Protein A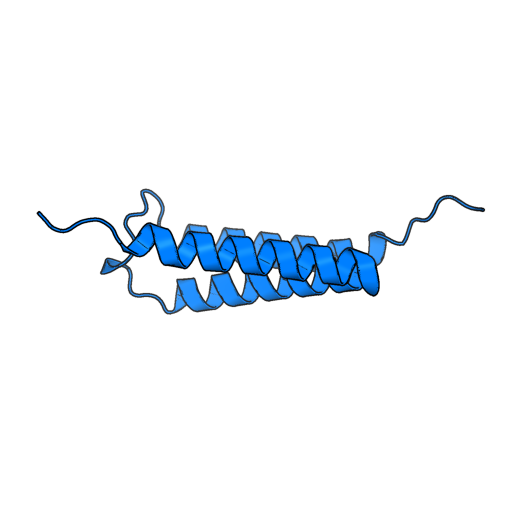F-A0A7V6SHN4-F1 (afdb_monomer_lite)

Radius of gyration: 16.08 Å; chains: 1; bounding box: 49×22×42 Å

Structure (mmCIF, N/CA/C/O backbone):
data_AF-A0A7V6SHN4-F1
#
_entry.id   AF-A0A7V6SHN4-F1
#
loop_
_atom_site.group_PDB
_atom_site.id
_atom_site.type_symbol
_atom_site.label_atom_id
_atom_site.label_alt_id
_atom_site.label_comp_id
_atom_site.label_asym_id
_atom_site.label_entity_id
_atom_site.label_seq_id
_atom_site.pdbx_PDB_ins_code
_atom_site.Cartn_x
_atom_site.Cartn_y
_atom_site.Cartn_z
_atom_site.occupancy
_atom_site.B_iso_or_equiv
_atom_site.auth_seq_id
_atom_site.auth_comp_id
_atom_site.auth_asym_id
_atom_site.auth_atom_id
_atom_site.pdbx_PDB_model_num
ATOM 1 N N . MET A 1 1 ? -32.860 9.600 7.532 1.00 41.25 1 MET A N 1
ATOM 2 C CA . MET A 1 1 ? -32.187 8.494 6.813 1.00 41.25 1 MET A CA 1
ATOM 3 C C . MET A 1 1 ? -30.916 9.052 6.191 1.00 41.25 1 MET A C 1
ATOM 5 O O . MET A 1 1 ? -31.004 9.866 5.284 1.00 41.25 1 MET A O 1
ATOM 9 N N . MET A 1 2 ? -29.754 8.739 6.763 1.00 38.75 2 MET A N 1
ATOM 10 C CA . MET A 1 2 ? -28.471 9.353 6.404 1.00 38.75 2 MET A CA 1
A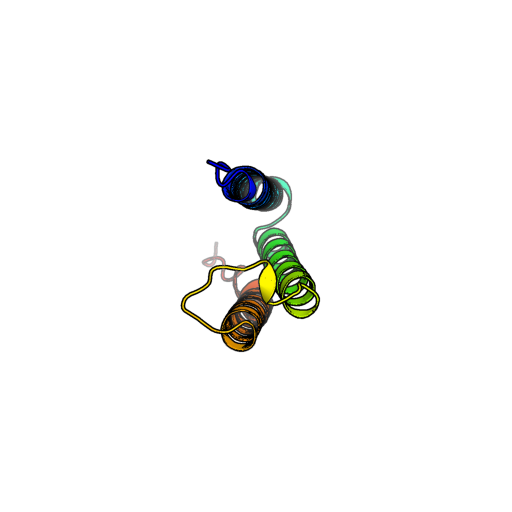TOM 11 C C . MET A 1 2 ? -27.759 8.446 5.394 1.00 38.75 2 MET A C 1
ATOM 13 O O . MET A 1 2 ? -27.407 7.315 5.717 1.00 38.75 2 MET A O 1
ATOM 17 N N . PHE A 1 3 ? -27.639 8.901 4.146 1.00 43.84 3 PHE A N 1
ATOM 18 C CA . PHE A 1 3 ? -27.033 8.125 3.063 1.00 43.84 3 PHE A CA 1
ATOM 19 C C . PHE A 1 3 ? -25.530 7.887 3.314 1.00 43.84 3 PHE A C 1
ATOM 21 O O . PHE A 1 3 ? -24.841 8.793 3.785 1.00 43.84 3 PHE A O 1
ATOM 28 N N . PRO A 1 4 ? -24.984 6.708 2.955 1.00 50.09 4 PRO A N 1
ATOM 29 C CA . PRO A 1 4 ? -23.575 6.372 3.138 1.00 50.09 4 PRO A CA 1
ATOM 30 C C . PRO A 1 4 ? -22.722 7.053 2.055 1.00 50.09 4 PRO A C 1
ATOM 32 O O . PRO A 1 4 ? -22.280 6.432 1.089 1.00 50.09 4 PRO A O 1
ATOM 35 N N . THR A 1 5 ? -22.496 8.360 2.187 1.00 54.84 5 THR A N 1
ATOM 36 C CA . THR A 1 5 ? -21.679 9.156 1.252 1.00 54.84 5 THR A CA 1
ATOM 37 C C . THR A 1 5 ? -20.194 8.791 1.288 1.00 54.84 5 THR A C 1
ATOM 39 O O . THR A 1 5 ? -19.493 9.036 0.311 1.00 54.84 5 THR A O 1
ATOM 42 N N . TRP A 1 6 ? -19.737 8.113 2.343 1.00 48.50 6 TRP A N 1
ATOM 43 C CA . TRP A 1 6 ? -18.353 7.670 2.544 1.00 48.50 6 TRP A CA 1
ATOM 44 C C . TRP A 1 6 ? -17.832 6.670 1.503 1.00 48.50 6 TRP A C 1
ATOM 46 O O . TRP A 1 6 ? -16.626 6.569 1.316 1.00 48.50 6 TRP A O 1
ATOM 56 N N . ARG A 1 7 ? -18.706 5.972 0.761 1.00 54.66 7 ARG A N 1
ATOM 57 C CA . ARG A 1 7 ? -18.267 5.049 -0.306 1.00 54.66 7 ARG A CA 1
ATOM 58 C C . ARG A 1 7 ? -17.692 5.776 -1.525 1.00 54.66 7 ARG A C 1
ATOM 60 O O . ARG A 1 7 ? -16.800 5.256 -2.184 1.00 54.66 7 ARG A O 1
ATOM 67 N N . LYS A 1 8 ? -18.189 6.978 -1.823 1.00 56.75 8 LYS A N 1
ATOM 68 C CA . LYS A 1 8 ? -17.790 7.759 -3.001 1.00 56.75 8 LYS A CA 1
ATOM 69 C C . LYS A 1 8 ? -16.336 8.254 -2.941 1.00 56.75 8 LYS A C 1
ATOM 71 O O . LYS A 1 8 ? -15.619 7.999 -3.905 1.00 56.75 8 LYS A O 1
ATOM 76 N N . PRO A 1 9 ? -15.856 8.897 -1.856 1.00 64.50 9 PRO A N 1
ATOM 77 C CA . PRO A 1 9 ? -14.479 9.383 -1.804 1.00 64.50 9 PRO A CA 1
ATOM 78 C C . PRO A 1 9 ? -13.461 8.241 -1.846 1.00 64.50 9 PRO A C 1
ATOM 80 O O . PRO A 1 9 ? -12.459 8.360 -2.539 1.00 64.50 9 PRO A O 1
ATOM 83 N N . THR A 1 10 ? -13.726 7.109 -1.185 1.00 66.94 10 THR A N 1
ATOM 84 C CA . THR A 1 10 ? -12.809 5.959 -1.209 1.00 66.94 10 THR A CA 1
ATOM 85 C C . THR A 1 10 ? -12.672 5.372 -2.609 1.00 66.94 10 THR A C 1
ATOM 87 O O . THR A 1 10 ? -11.556 5.122 -3.051 1.00 66.94 10 THR A O 1
ATOM 90 N N . VAL A 1 11 ? -13.785 5.201 -3.333 1.00 70.00 11 VAL A N 1
ATOM 91 C CA . VAL A 1 11 ? -13.755 4.729 -4.726 1.00 70.00 11 VAL A CA 1
ATOM 92 C C . VAL A 1 11 ? -12.965 5.698 -5.602 1.00 70.00 11 VAL A C 1
ATOM 94 O O . VAL A 1 11 ? -12.091 5.259 -6.336 1.00 70.00 11 VAL A O 1
ATOM 97 N N . ILE A 1 12 ? -13.196 7.008 -5.464 1.00 72.62 12 ILE A N 1
ATOM 98 C CA . ILE A 1 12 ? -12.467 8.036 -6.222 1.00 72.62 12 ILE A CA 1
ATOM 99 C C . ILE A 1 12 ? -10.958 7.960 -5.949 1.00 72.62 12 ILE A C 1
ATOM 101 O O . ILE A 1 12 ? -10.171 7.959 -6.891 1.00 72.62 12 ILE A O 1
ATOM 105 N N . VAL A 1 13 ? -10.547 7.850 -4.683 1.00 73.88 13 VAL A N 1
ATOM 106 C CA . VAL A 1 13 ? -9.127 7.763 -4.301 1.00 73.88 13 VAL A CA 1
ATOM 107 C C . VAL A 1 13 ? -8.477 6.490 -4.847 1.00 73.88 13 VAL A C 1
ATOM 109 O O . VAL A 1 13 ? -7.380 6.559 -5.396 1.00 73.88 13 VAL A O 1
ATOM 112 N N . VAL A 1 14 ? -9.152 5.339 -4.755 1.00 75.94 14 VAL A N 1
ATOM 113 C CA . VAL A 1 14 ? -8.638 4.067 -5.293 1.00 75.94 14 VAL A CA 1
ATOM 114 C C . VAL A 1 14 ? -8.523 4.121 -6.818 1.00 75.94 14 VAL A C 1
ATOM 116 O O . VAL A 1 14 ? -7.507 3.700 -7.368 1.00 75.94 14 VAL A O 1
ATOM 119 N N . SER A 1 15 ? -9.523 4.677 -7.507 1.00 71.38 15 SER A N 1
ATOM 120 C CA . SER A 1 15 ? -9.493 4.851 -8.962 1.00 71.38 15 SER A CA 1
ATOM 121 C C . SER A 1 15 ? -8.368 5.788 -9.404 1.00 71.38 15 SER A C 1
ATOM 123 O O . SER A 1 15 ? -7.648 5.464 -10.343 1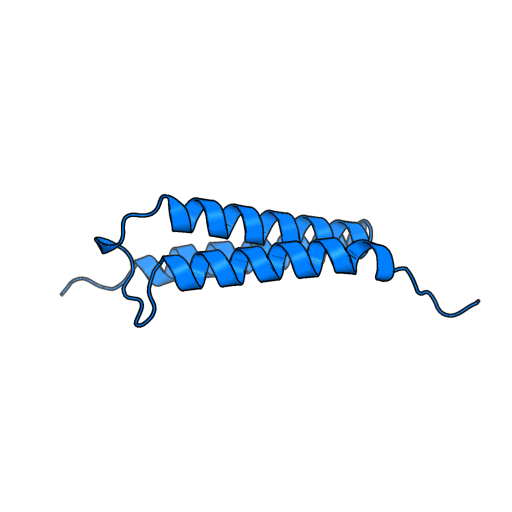.00 71.38 15 SER A O 1
ATOM 125 N N . LEU A 1 16 ? -8.170 6.913 -8.712 1.00 75.06 16 LEU A N 1
ATOM 126 C CA . LEU A 1 16 ? -7.074 7.843 -9.000 1.00 75.06 16 LEU A CA 1
ATOM 127 C C . LEU A 1 16 ? -5.704 7.197 -8.778 1.00 75.06 16 LEU A C 1
ATOM 129 O O . LEU A 1 16 ? -4.821 7.360 -9.616 1.00 75.06 16 LEU A O 1
ATOM 133 N N . LEU A 1 17 ? -5.538 6.430 -7.696 1.00 76.12 17 LEU A N 1
ATOM 134 C CA . LEU A 1 17 ? -4.306 5.689 -7.430 1.00 76.12 17 LEU A CA 1
ATOM 135 C C . LEU A 1 17 ? -4.020 4.674 -8.548 1.00 76.12 17 LEU A C 1
ATOM 137 O O . LEU A 1 17 ? -2.900 4.614 -9.046 1.00 76.12 17 LEU A O 1
ATOM 141 N N . ALA A 1 18 ? -5.032 3.915 -8.977 1.00 75.38 18 ALA A N 1
ATOM 142 C CA . ALA A 1 18 ? -4.894 2.942 -10.059 1.00 75.38 18 ALA A CA 1
ATOM 143 C C . ALA A 1 18 ? -4.497 3.606 -11.388 1.00 75.38 18 ALA A C 1
ATOM 145 O O . ALA A 1 18 ? -3.600 3.116 -12.073 1.00 75.38 18 ALA A O 1
ATOM 146 N N . ILE A 1 19 ? -5.113 4.744 -11.728 1.00 74.50 19 ILE A N 1
ATOM 147 C CA . ILE A 1 19 ? -4.773 5.517 -12.930 1.00 74.50 19 ILE A CA 1
ATOM 148 C C . ILE A 1 19 ? -3.343 6.058 -12.833 1.00 74.50 19 ILE A C 1
ATOM 150 O O . ILE A 1 19 ? -2.579 5.914 -13.781 1.00 74.50 19 ILE A O 1
ATOM 154 N N . ALA A 1 20 ? -2.950 6.629 -11.691 1.00 72.69 20 ALA A N 1
ATOM 155 C CA . ALA A 1 20 ? -1.596 7.142 -11.488 1.00 72.69 20 ALA A CA 1
ATOM 156 C C . ALA A 1 20 ? -0.540 6.038 -11.653 1.00 72.69 20 ALA A C 1
ATOM 158 O O . ALA A 1 20 ? 0.460 6.238 -12.338 1.00 72.69 20 ALA A O 1
ATOM 159 N N . VAL A 1 21 ? -0.785 4.850 -11.092 1.00 72.56 21 VAL A N 1
ATOM 160 C CA . VAL A 1 21 ? 0.111 3.693 -11.244 1.00 72.56 21 VAL A CA 1
ATOM 161 C C . VAL A 1 21 ? 0.173 3.224 -12.698 1.00 72.56 21 VAL A C 1
ATOM 163 O O . VAL A 1 21 ? 1.265 2.960 -13.193 1.00 72.56 21 VAL A O 1
ATOM 166 N N . ALA A 1 22 ? -0.961 3.169 -13.404 1.00 71.62 22 ALA A N 1
ATOM 167 C CA . ALA A 1 22 ? -0.998 2.793 -14.818 1.00 71.62 22 ALA A CA 1
ATOM 168 C C . ALA A 1 22 ? -0.215 3.779 -15.703 1.00 71.62 22 ALA A C 1
ATOM 170 O O . ALA A 1 22 ? 0.539 3.362 -16.579 1.00 71.62 22 ALA A O 1
ATOM 171 N N . VAL A 1 23 ? -0.339 5.082 -15.437 1.00 68.88 23 VAL A N 1
ATOM 172 C CA . VAL A 1 23 ? 0.407 6.135 -16.142 1.00 68.88 23 VAL A CA 1
ATOM 173 C C . VAL A 1 23 ? 1.910 6.003 -15.868 1.00 68.88 23 VAL A C 1
ATOM 175 O O . VAL A 1 23 ? 2.704 6.029 -16.803 1.00 68.88 23 VAL A O 1
ATOM 178 N N . VAL A 1 24 ? 2.322 5.797 -14.613 1.00 65.94 24 VAL A N 1
ATOM 179 C CA . VAL A 1 24 ? 3.743 5.609 -14.263 1.00 65.94 24 VAL A CA 1
ATOM 180 C C . VAL A 1 24 ? 4.316 4.333 -14.895 1.00 65.94 24 VAL A C 1
ATOM 182 O O . VAL A 1 24 ? 5.450 4.356 -15.373 1.00 65.94 24 VAL A O 1
ATOM 185 N N . ALA A 1 25 ? 3.536 3.248 -14.951 1.00 64.88 25 ALA A N 1
ATOM 186 C CA . ALA A 1 25 ? 3.940 1.999 -15.601 1.00 64.88 25 ALA A CA 1
ATOM 187 C C . ALA A 1 25 ? 4.145 2.174 -17.108 1.00 64.88 25 ALA A C 1
ATOM 189 O O . ALA A 1 25 ? 5.047 1.568 -17.675 1.00 64.88 25 ALA A O 1
ATOM 190 N N . TRP A 1 26 ? 3.316 3.006 -17.743 1.00 66.94 26 TRP A N 1
ATOM 191 C CA . TRP A 1 26 ? 3.379 3.259 -19.178 1.00 66.94 26 TRP A CA 1
ATOM 192 C C . TRP A 1 26 ? 4.530 4.191 -19.576 1.00 66.94 26 TRP A C 1
ATOM 194 O O . TRP A 1 26 ? 5.150 3.986 -20.615 1.00 66.94 26 TRP A O 1
ATOM 204 N N . TYR A 1 27 ? 4.809 5.222 -18.772 1.00 65.12 27 TYR A N 1
ATOM 205 C CA . TYR A 1 27 ? 5.731 6.297 -19.156 1.00 65.12 27 TYR A CA 1
ATOM 206 C C . TYR A 1 27 ? 7.146 6.187 -18.584 1.00 65.12 27 TYR A C 1
ATOM 208 O O . TYR A 1 27 ? 8.050 6.805 -19.142 1.00 65.12 27 TYR A O 1
ATOM 216 N N . VAL A 1 28 ? 7.351 5.477 -17.470 1.00 65.06 28 VAL A N 1
ATOM 217 C CA . VAL A 1 28 ? 8.644 5.479 -16.764 1.00 65.06 28 VAL A CA 1
ATOM 218 C C . VAL A 1 28 ? 9.292 4.107 -16.815 1.00 65.06 28 VAL A C 1
ATOM 220 O O . VAL A 1 28 ? 10.280 3.913 -17.510 1.00 65.06 28 VAL A O 1
ATOM 223 N N . ASP A 1 29 ? 8.753 3.176 -16.036 1.00 70.12 29 ASP A N 1
ATOM 224 C CA . ASP A 1 29 ? 9.247 1.812 -15.890 1.00 70.12 29 ASP A CA 1
ATOM 225 C C . ASP A 1 29 ? 8.238 1.059 -15.011 1.00 70.12 29 ASP A C 1
ATOM 227 O O . ASP A 1 29 ? 7.730 1.603 -14.018 1.00 70.12 29 ASP A O 1
ATOM 231 N N . VAL A 1 30 ? 7.977 -0.208 -15.333 1.00 69.94 30 VAL A N 1
ATOM 232 C CA . VAL A 1 30 ? 7.139 -1.108 -14.529 1.00 69.94 30 VAL A CA 1
ATOM 233 C C . VAL A 1 30 ? 7.670 -1.180 -13.098 1.00 69.94 30 VAL A C 1
ATOM 235 O O . VAL A 1 30 ? 6.892 -1.166 -12.145 1.00 69.94 30 VAL A O 1
ATOM 238 N N . ARG A 1 31 ? 8.996 -1.162 -12.919 1.00 73.12 31 ARG A N 1
ATOM 239 C CA . ARG A 1 31 ? 9.625 -1.156 -11.593 1.00 73.12 31 ARG A CA 1
ATOM 240 C C . ARG A 1 31 ? 9.205 0.057 -10.759 1.00 73.12 31 ARG A C 1
ATOM 242 O O . ARG A 1 31 ? 8.819 -0.091 -9.599 1.00 73.12 31 ARG A O 1
ATOM 249 N N . THR A 1 32 ? 9.248 1.251 -11.343 1.00 75.62 32 THR A N 1
ATOM 250 C CA . THR A 1 32 ? 8.857 2.492 -10.659 1.00 75.62 32 THR A CA 1
ATOM 251 C C . THR A 1 32 ? 7.374 2.471 -10.299 1.00 75.62 32 THR A C 1
ATOM 253 O O . THR A 1 32 ? 7.004 2.858 -9.192 1.00 75.62 32 THR A O 1
ATOM 256 N N . ALA A 1 33 ? 6.524 1.937 -11.178 1.00 74.44 33 ALA A N 1
ATOM 257 C CA . ALA A 1 33 ? 5.097 1.792 -10.904 1.00 74.44 33 ALA A CA 1
ATOM 258 C C . ALA A 1 33 ? 4.808 0.850 -9.726 1.00 74.44 33 ALA A C 1
ATOM 260 O O . ALA A 1 33 ? 3.963 1.161 -8.884 1.00 74.44 33 ALA A O 1
ATOM 261 N N . VAL A 1 34 ? 5.543 -0.262 -9.615 1.00 77.25 34 VAL A N 1
ATOM 262 C CA . VAL A 1 34 ? 5.419 -1.195 -8.483 1.00 77.25 34 VAL A CA 1
ATOM 263 C C . VAL A 1 34 ? 5.855 -0.531 -7.172 1.00 77.25 34 VAL A C 1
ATOM 265 O O . VAL A 1 34 ? 5.176 -0.699 -6.159 1.00 77.25 34 VAL A O 1
ATOM 268 N N . TYR A 1 35 ? 6.917 0.285 -7.176 1.00 78.00 35 TYR A N 1
ATOM 269 C CA . TYR A 1 35 ? 7.308 1.057 -5.989 1.00 78.00 3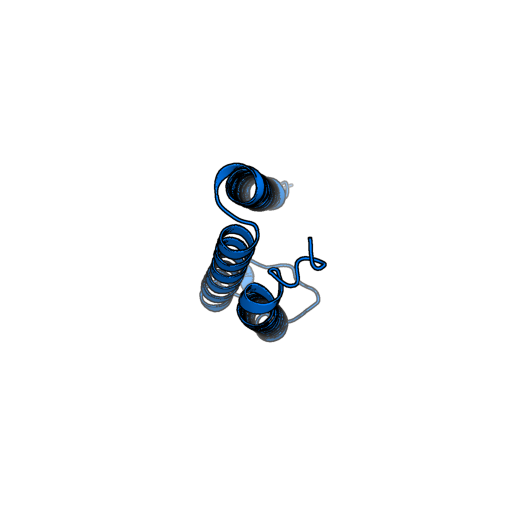5 TYR A CA 1
ATOM 270 C C . TYR A 1 35 ? 6.261 2.100 -5.586 1.00 78.00 35 TYR A C 1
ATOM 272 O O . TYR A 1 35 ? 5.971 2.243 -4.398 1.00 78.00 35 TYR A O 1
ATOM 280 N N . VAL A 1 36 ? 5.649 2.795 -6.550 1.00 80.38 36 VAL A N 1
ATOM 281 C CA . VAL A 1 36 ? 4.561 3.751 -6.281 1.00 80.38 36 VAL A CA 1
ATOM 282 C C . VAL A 1 36 ? 3.344 3.038 -5.686 1.00 80.38 36 VAL A C 1
ATO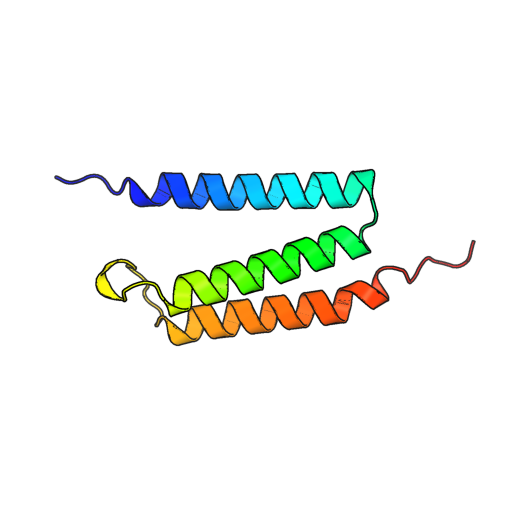M 284 O O . VAL A 1 36 ? 2.763 3.523 -4.715 1.00 80.38 36 VAL A O 1
ATOM 287 N N . LEU A 1 37 ? 2.989 1.860 -6.206 1.00 79.44 37 LEU A N 1
ATOM 288 C CA . LEU A 1 37 ? 1.905 1.042 -5.660 1.00 79.44 37 LEU A CA 1
ATOM 289 C C . LEU A 1 37 ? 2.222 0.575 -4.227 1.00 79.44 37 LEU A C 1
ATOM 291 O O . LEU A 1 37 ? 1.378 0.702 -3.341 1.00 79.44 37 LEU A O 1
ATOM 295 N N . ALA A 1 38 ? 3.450 0.106 -3.976 1.00 81.06 38 ALA A N 1
ATOM 296 C CA . ALA A 1 38 ? 3.909 -0.288 -2.643 1.00 81.06 38 ALA A CA 1
ATOM 297 C C . ALA A 1 38 ? 3.845 0.881 -1.643 1.00 81.06 38 ALA A C 1
ATOM 299 O O . ALA A 1 38 ? 3.336 0.719 -0.531 1.00 81.06 38 ALA A O 1
ATOM 300 N N . ALA A 1 39 ? 4.289 2.074 -2.049 1.00 81.19 39 ALA A N 1
ATOM 301 C CA . ALA A 1 39 ? 4.192 3.287 -1.242 1.00 81.19 39 ALA A CA 1
ATOM 302 C C . ALA A 1 39 ? 2.730 3.685 -0.973 1.00 81.19 39 ALA A C 1
ATOM 304 O O . ALA A 1 39 ? 2.390 4.073 0.146 1.00 81.19 39 ALA A O 1
ATOM 305 N N . GLY A 1 40 ? 1.844 3.522 -1.960 1.00 81.00 40 GLY A N 1
ATOM 306 C CA . GLY A 1 40 ? 0.403 3.721 -1.800 1.00 81.00 40 GLY A CA 1
ATOM 307 C C . GLY A 1 40 ? -0.216 2.775 -0.764 1.00 81.00 40 GLY A C 1
ATOM 308 O O . GLY A 1 40 ? -0.956 3.223 0.113 1.00 81.00 40 GLY A O 1
ATOM 309 N N . CYS A 1 41 ? 0.134 1.484 -0.804 1.00 83.06 41 CYS A N 1
ATOM 310 C CA . CYS A 1 41 ? -0.293 0.501 0.198 1.00 83.06 41 CYS A CA 1
ATOM 311 C C . CYS A 1 41 ? 0.212 0.854 1.604 1.00 83.06 41 CYS A C 1
ATOM 313 O O . CYS A 1 41 ? -0.555 0.780 2.566 1.00 83.06 41 CYS A O 1
ATOM 315 N N . LEU A 1 42 ? 1.469 1.295 1.724 1.00 83.06 42 LEU A N 1
ATOM 316 C CA . LEU A 1 42 ? 2.041 1.757 2.989 1.00 83.06 42 LEU A CA 1
ATOM 317 C C . LEU A 1 42 ? 1.281 2.978 3.535 1.00 83.06 42 LEU A C 1
ATOM 319 O O . LEU A 1 42 ? 0.893 3.001 4.703 1.00 83.06 42 LEU A O 1
ATOM 323 N N . GLY A 1 43 ? 1.010 3.972 2.685 1.00 83.69 43 GLY A N 1
ATOM 324 C CA . GLY A 1 43 ? 0.238 5.159 3.054 1.00 83.69 43 GLY A CA 1
ATOM 325 C C . GLY A 1 43 ? -1.180 4.812 3.512 1.00 83.69 43 GLY A C 1
ATOM 326 O O . GLY A 1 43 ? -1.641 5.312 4.538 1.00 83.69 43 GLY A O 1
ATOM 327 N N . ALA A 1 44 ? -1.850 3.893 2.814 1.00 80.06 44 ALA A N 1
ATOM 328 C CA . ALA A 1 44 ? -3.164 3.395 3.209 1.00 80.06 44 ALA A CA 1
ATOM 329 C C . ALA A 1 44 ? -3.128 2.669 4.565 1.00 80.06 44 ALA A C 1
ATOM 331 O O . ALA A 1 44 ? -4.026 2.865 5.386 1.00 80.06 44 ALA A O 1
ATOM 332 N N . ALA A 1 45 ? -2.081 1.880 4.833 1.00 80.25 45 ALA A N 1
ATOM 333 C CA . ALA A 1 45 ? -1.891 1.210 6.118 1.00 80.25 45 ALA A CA 1
ATOM 334 C C . ALA A 1 45 ? -1.736 2.223 7.262 1.00 80.25 45 ALA A C 1
ATOM 336 O O . ALA A 1 45 ? -2.374 2.074 8.303 1.00 80.25 45 ALA A O 1
ATOM 337 N N . LEU A 1 46 ? -0.949 3.283 7.051 1.00 82.50 46 LEU A N 1
ATOM 338 C CA . LEU A 1 46 ? -0.767 4.358 8.030 1.00 82.50 46 LEU A CA 1
ATOM 339 C C . LEU A 1 46 ? -2.076 5.108 8.285 1.00 82.50 46 LEU A C 1
ATOM 341 O O . LEU A 1 46 ? -2.495 5.239 9.434 1.00 82.50 46 LEU A O 1
ATOM 345 N N . LEU A 1 47 ? -2.774 5.534 7.229 1.00 82.12 47 LEU A N 1
ATOM 346 C CA . LEU A 1 47 ? -4.075 6.196 7.358 1.00 82.12 47 LEU A CA 1
ATOM 347 C C . LEU A 1 47 ? -5.074 5.320 8.125 1.00 82.12 47 LEU A C 1
ATOM 349 O O . LEU A 1 47 ? -5.788 5.812 8.998 1.00 82.12 47 LEU A O 1
ATOM 353 N N . ARG A 1 48 ? -5.090 4.009 7.857 1.00 79.12 48 ARG A N 1
ATOM 354 C CA . ARG A 1 48 ? -5.947 3.050 8.562 1.00 79.12 48 ARG A CA 1
ATOM 355 C C . ARG A 1 48 ? -5.536 2.844 10.022 1.00 79.12 48 ARG A C 1
ATOM 357 O O . ARG A 1 48 ? -6.418 2.664 10.861 1.00 79.12 48 ARG A O 1
ATOM 364 N N . ALA A 1 49 ? -4.242 2.888 10.334 1.00 80.12 49 ALA A N 1
ATOM 365 C CA . ALA A 1 49 ? -3.736 2.775 11.699 1.00 80.12 49 ALA A CA 1
ATOM 366 C C . ALA A 1 49 ? -4.176 3.964 12.573 1.00 80.12 49 ALA A C 1
ATOM 368 O O . ALA A 1 49 ? -4.584 3.761 13.721 1.00 80.12 49 ALA A O 1
ATOM 369 N N . PHE A 1 50 ? -4.167 5.178 12.009 1.00 79.25 50 PHE A N 1
ATOM 370 C CA . PHE A 1 50 ? -4.569 6.410 12.700 1.00 79.25 50 PHE A CA 1
ATOM 371 C C . PHE A 1 50 ? -6.077 6.710 12.642 1.00 79.25 50 PHE A C 1
ATOM 373 O O . PHE A 1 50 ? -6.565 7.535 13.416 1.00 79.25 50 PHE A O 1
ATOM 380 N N . ALA A 1 51 ? -6.837 6.043 11.768 1.00 72.69 51 ALA A N 1
ATOM 381 C CA . ALA A 1 51 ? -8.287 6.195 11.698 1.00 72.69 51 ALA A CA 1
ATOM 382 C C . ALA A 1 51 ? -8.984 5.650 12.959 1.00 72.69 51 ALA A C 1
ATOM 384 O O . ALA A 1 51 ? -8.649 4.577 13.471 1.00 72.69 51 ALA A O 1
ATOM 385 N N . ARG A 1 52 ? -10.002 6.373 13.445 1.00 65.88 52 ARG A N 1
ATOM 386 C CA . ARG A 1 52 ? -10.818 5.937 14.585 1.00 65.88 52 ARG A CA 1
ATOM 387 C C . ARG A 1 52 ? -11.675 4.735 14.185 1.00 65.88 52 ARG A C 1
ATOM 389 O O . ARG A 1 52 ? -12.334 4.736 13.152 1.00 65.88 52 ARG A O 1
ATOM 396 N N . GLU A 1 53 ? -11.715 3.716 15.042 1.00 63.84 53 GLU A N 1
ATOM 397 C CA . GLU A 1 53 ? -12.466 2.471 14.789 1.00 63.84 53 GLU A CA 1
ATOM 398 C C . GLU A 1 53 ? -13.976 2.689 14.622 1.00 63.84 53 GLU A C 1
ATOM 400 O O . GLU A 1 53 ? -14.633 1.903 13.948 1.00 63.84 53 GLU A O 1
ATOM 405 N N . ARG A 1 54 ? -14.516 3.788 15.166 1.00 60.41 54 ARG A N 1
ATOM 406 C CA . ARG A 1 54 ? -15.935 4.159 15.040 1.00 60.41 54 ARG A CA 1
ATOM 407 C C . ARG A 1 54 ? -16.359 4.518 13.612 1.00 60.41 54 ARG A C 1
ATOM 409 O O . ARG A 1 54 ? -17.546 4.445 13.317 1.00 60.41 54 ARG A O 1
ATOM 416 N N . ASP A 1 55 ? -15.412 4.868 12.742 1.00 56.09 55 ASP A N 1
ATOM 417 C CA . ASP A 1 55 ? -15.697 5.349 11.384 1.00 56.09 55 ASP A CA 1
ATOM 418 C C . ASP A 1 55 ? -15.674 4.229 10.334 1.00 56.09 55 ASP A C 1
ATOM 420 O O . ASP A 1 55 ? -15.948 4.468 9.156 1.00 56.09 55 ASP A O 1
ATOM 424 N N . VAL A 1 56 ? -15.353 2.992 10.734 1.00 55.66 56 VAL A N 1
ATOM 425 C CA . VAL A 1 56 ? -15.153 1.890 9.792 1.00 55.66 56 VAL A CA 1
ATOM 426 C C . VAL A 1 56 ? -16.067 0.717 10.124 1.00 55.66 56 VAL A C 1
ATOM 428 O O . VAL A 1 56 ? -15.813 -0.074 11.026 1.00 55.66 56 VAL A O 1
ATOM 431 N N . LEU A 1 57 ? -17.140 0.595 9.341 1.00 55.59 57 LEU A N 1
ATOM 432 C CA . LEU A 1 57 ? -18.034 -0.562 9.317 1.00 55.59 57 LEU A CA 1
ATOM 433 C C . LEU A 1 57 ? -17.326 -1.747 8.640 1.00 55.59 57 LEU A C 1
ATOM 435 O O . LEU A 1 57 ? -17.616 -2.081 7.491 1.00 55.59 57 LEU A O 1
ATOM 439 N N . THR A 1 58 ? -16.365 -2.364 9.323 1.00 58.69 58 THR A N 1
ATOM 440 C CA . THR A 1 58 ? -15.702 -3.585 8.853 1.00 58.69 58 THR A CA 1
ATOM 441 C C . THR A 1 58 ? -16.075 -4.773 9.730 1.00 58.69 58 THR A C 1
ATOM 443 O O . THR A 1 58 ? -15.976 -4.718 10.950 1.00 58.69 58 THR A O 1
ATOM 446 N N . ALA A 1 59 ? -16.443 -5.893 9.098 1.00 57.59 59 ALA A N 1
ATOM 447 C CA . ALA A 1 59 ? -16.594 -7.188 9.773 1.00 57.59 59 ALA A CA 1
ATOM 448 C C . ALA A 1 59 ? -15.252 -7.743 10.303 1.00 57.59 59 ALA A C 1
ATOM 450 O O . ALA A 1 59 ? -15.228 -8.714 11.052 1.00 57.59 59 ALA A O 1
ATOM 451 N N . ARG A 1 60 ? -14.128 -7.138 9.890 1.00 65.31 60 ARG A N 1
ATOM 452 C CA . ARG A 1 60 ? -12.755 -7.470 10.290 1.00 65.31 60 ARG A CA 1
ATOM 453 C C . ARG A 1 60 ? -12.141 -6.303 11.073 1.00 65.31 60 ARG A C 1
ATOM 455 O O . ARG A 1 60 ? -12.475 -5.142 10.834 1.00 65.31 60 ARG A O 1
ATOM 462 N N . GLY A 1 61 ? -11.269 -6.618 12.030 1.00 73.12 61 GLY A N 1
ATOM 463 C CA . GLY A 1 61 ? -10.633 -5.625 12.899 1.00 73.12 61 GLY A CA 1
ATOM 464 C C . GLY A 1 61 ? -9.582 -4.774 12.177 1.00 73.12 61 GLY A C 1
ATOM 465 O O . GLY A 1 61 ? -8.929 -5.239 11.247 1.00 73.12 61 GLY A O 1
ATOM 466 N N . ARG A 1 62 ? -9.366 -3.541 12.659 1.00 76.69 62 ARG A N 1
ATOM 467 C CA . ARG A 1 62 ? -8.375 -2.579 12.130 1.00 76.69 62 ARG A CA 1
ATOM 468 C C . ARG A 1 62 ? -6.975 -3.177 11.971 1.00 76.69 62 ARG A C 1
ATOM 470 O O . ARG A 1 62 ? -6.316 -2.919 10.969 1.00 76.69 62 ARG A O 1
ATOM 477 N N . ALA A 1 63 ? -6.540 -3.983 12.940 1.00 77.19 63 ALA A N 1
ATOM 478 C CA . ALA A 1 63 ? -5.231 -4.628 12.911 1.00 77.19 63 ALA A CA 1
ATOM 479 C C . ALA A 1 63 ? -5.061 -5.539 11.685 1.00 77.19 63 ALA A C 1
ATOM 481 O O . ALA A 1 63 ? -4.023 -5.495 11.038 1.00 77.19 63 ALA A O 1
ATOM 482 N N . PHE A 1 64 ? -6.101 -6.293 11.314 1.00 80.56 64 PHE A N 1
ATOM 483 C CA . PHE A 1 64 ? -6.057 -7.189 10.160 1.00 80.56 64 PHE A CA 1
ATOM 484 C C . PHE A 1 64 ? -5.858 -6.415 8.850 1.00 80.56 64 PHE A C 1
ATOM 486 O O . PHE A 1 64 ? -4.993 -6.774 8.054 1.00 80.56 64 PHE A O 1
ATOM 493 N N . ASP A 1 65 ? -6.606 -5.324 8.652 1.00 80.38 65 ASP A N 1
ATOM 494 C CA . ASP A 1 65 ? -6.491 -4.484 7.452 1.00 80.38 65 ASP A CA 1
ATOM 495 C C . ASP A 1 65 ? -5.078 -3.897 7.312 1.00 80.38 65 ASP A C 1
ATOM 497 O O . ASP A 1 65 ? -4.477 -3.956 6.240 1.00 80.38 65 ASP A O 1
ATOM 501 N N . VAL A 1 66 ? -4.527 -3.359 8.408 1.00 82.25 66 VAL A N 1
ATOM 502 C CA . VAL A 1 66 ? -3.175 -2.779 8.433 1.00 82.25 66 VAL A CA 1
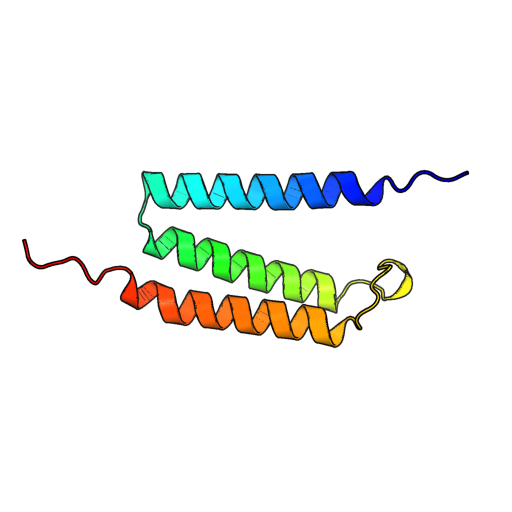ATOM 503 C C . VAL A 1 66 ? -2.124 -3.844 8.121 1.00 82.25 66 VAL A C 1
ATOM 505 O O . VAL A 1 66 ? -1.249 -3.606 7.291 1.00 82.25 66 VAL A O 1
ATOM 508 N N . THR A 1 67 ? -2.220 -5.030 8.730 1.00 84.25 67 THR A N 1
ATOM 509 C CA . THR A 1 67 ? -1.278 -6.127 8.475 1.00 84.25 67 THR A CA 1
ATOM 510 C C . THR A 1 67 ? -1.325 -6.583 7.020 1.00 84.25 67 THR A C 1
ATOM 512 O O . THR A 1 67 ? -0.271 -6.743 6.411 1.00 84.25 67 THR A O 1
ATOM 515 N N . VAL A 1 68 ? -2.515 -6.742 6.432 1.00 83.06 68 VAL A N 1
ATOM 516 C CA . VAL A 1 68 ? -2.645 -7.122 5.017 1.00 83.06 68 VAL A CA 1
ATOM 517 C C . VAL A 1 68 ? -2.028 -6.062 4.107 1.00 83.06 68 VAL A C 1
ATOM 519 O O . VAL A 1 68 ? -1.274 -6.415 3.205 1.00 83.06 68 VAL A O 1
ATOM 522 N N . LEU A 1 69 ? -2.288 -4.774 4.356 1.00 83.88 69 LEU A N 1
ATOM 523 C CA . LEU A 1 69 ? -1.722 -3.683 3.555 1.00 83.88 69 LEU A CA 1
ATOM 524 C C . LEU A 1 69 ? -0.193 -3.611 3.662 1.00 83.88 69 LEU A C 1
ATOM 526 O O . LEU A 1 69 ? 0.474 -3.389 2.653 1.00 83.88 69 LEU A O 1
ATOM 530 N N . LEU A 1 70 ? 0.368 -3.844 4.852 1.00 83.19 70 LEU A N 1
ATOM 531 C CA . LEU A 1 70 ? 1.817 -3.904 5.054 1.00 83.19 70 LEU A CA 1
ATOM 532 C C . LEU A 1 70 ? 2.443 -5.109 4.350 1.00 83.19 70 LEU A C 1
ATOM 534 O O . LEU A 1 70 ? 3.457 -4.953 3.674 1.00 83.19 70 LEU A O 1
ATOM 538 N N . LEU A 1 71 ? 1.833 -6.293 4.457 1.00 86.75 71 LEU A N 1
ATOM 539 C CA . LEU A 1 71 ? 2.298 -7.487 3.746 1.00 86.75 71 LEU A CA 1
ATOM 540 C C . LEU A 1 71 ? 2.264 -7.279 2.229 1.00 86.75 71 LEU A C 1
ATOM 542 O O . LEU A 1 71 ? 3.211 -7.659 1.544 1.00 86.75 71 LEU A O 1
ATOM 546 N N . LEU A 1 72 ? 1.218 -6.627 1.712 1.00 82.00 72 LEU A N 1
ATOM 547 C CA . LEU A 1 72 ? 1.117 -6.292 0.294 1.00 82.00 72 LEU A CA 1
ATOM 548 C C . LEU A 1 72 ? 2.209 -5.300 -0.129 1.00 82.00 72 LEU A C 1
ATOM 550 O O . LEU A 1 72 ? 2.861 -5.511 -1.147 1.00 82.00 72 LEU A O 1
ATOM 554 N N . ALA A 1 73 ? 2.442 -4.247 0.663 1.00 81.75 73 ALA A N 1
ATOM 555 C CA . ALA A 1 73 ? 3.477 -3.250 0.396 1.00 81.75 73 ALA A CA 1
ATOM 556 C C . ALA A 1 73 ? 4.879 -3.878 0.370 1.00 81.75 73 ALA A C 1
ATOM 558 O O . ALA A 1 73 ? 5.652 -3.620 -0.551 1.00 81.75 73 ALA A O 1
ATOM 559 N N . ILE A 1 74 ? 5.188 -4.739 1.345 1.00 85.06 74 ILE A N 1
ATOM 560 C CA . ILE A 1 74 ? 6.463 -5.463 1.417 1.00 85.06 74 ILE A CA 1
ATOM 561 C C . ILE A 1 74 ? 6.592 -6.421 0.233 1.00 85.06 74 ILE A C 1
ATOM 563 O O . ILE A 1 74 ? 7.620 -6.419 -0.438 1.00 85.06 74 ILE A O 1
ATOM 567 N N . GLY A 1 75 ? 5.548 -7.202 -0.058 1.00 82.88 75 GLY A N 1
ATOM 568 C CA . GLY A 1 75 ? 5.535 -8.130 -1.187 1.00 82.88 75 GLY A CA 1
ATOM 569 C C . GLY A 1 75 ? 5.812 -7.421 -2.510 1.00 82.88 75 GLY A C 1
ATOM 570 O O . GLY A 1 75 ? 6.684 -7.848 -3.258 1.00 82.88 75 GLY A O 1
ATOM 571 N N . LEU A 1 76 ? 5.147 -6.290 -2.760 1.00 82.00 76 LEU A N 1
ATOM 572 C CA . LEU A 1 76 ? 5.362 -5.468 -3.952 1.00 82.00 76 LEU A CA 1
ATOM 573 C C . LEU A 1 76 ? 6.772 -4.867 -3.999 1.00 82.00 76 LEU A C 1
ATOM 575 O O . LEU A 1 76 ? 7.427 -4.934 -5.037 1.00 82.00 76 LEU A O 1
ATOM 579 N N . ALA A 1 77 ? 7.273 -4.327 -2.885 1.00 78.56 77 ALA A N 1
ATOM 580 C CA . ALA A 1 77 ? 8.622 -3.766 -2.815 1.00 78.56 77 ALA A CA 1
ATOM 581 C C . ALA A 1 77 ? 9.709 -4.824 -3.068 1.00 78.56 77 ALA A C 1
ATOM 583 O O . ALA A 1 77 ? 10.710 -4.531 -3.721 1.00 78.56 77 ALA A O 1
ATOM 584 N N . LEU A 1 78 ? 9.497 -6.054 -2.588 1.00 79.44 78 LEU A N 1
ATOM 585 C CA . LEU A 1 78 ? 10.378 -7.191 -2.845 1.00 79.44 78 LEU A CA 1
ATOM 586 C C . LEU A 1 78 ? 10.257 -7.717 -4.275 1.00 79.44 78 LEU A C 1
ATOM 588 O O . LEU A 1 78 ? 11.239 -8.254 -4.773 1.00 79.44 78 LEU A O 1
ATOM 592 N N . LEU A 1 79 ? 9.100 -7.564 -4.932 1.00 76.44 79 LEU A N 1
ATOM 593 C CA . LEU A 1 79 ? 8.877 -7.990 -6.318 1.00 76.44 79 LEU A CA 1
ATOM 594 C C . LEU A 1 79 ? 9.432 -6.992 -7.345 1.00 76.44 79 LEU A C 1
ATOM 596 O O . LEU A 1 79 ? 9.864 -7.404 -8.420 1.00 76.44 79 LEU A O 1
ATOM 600 N N . ALA A 1 80 ? 9.442 -5.693 -7.025 1.00 71.88 80 ALA A N 1
ATOM 601 C CA . ALA A 1 80 ? 9.863 -4.622 -7.933 1.00 71.88 80 ALA A CA 1
ATOM 602 C C . ALA A 1 80 ? 11.252 -4.843 -8.582 1.00 71.88 80 ALA A C 1
ATOM 604 O O . ALA A 1 80 ? 11.400 -4.569 -9.778 1.00 71.88 80 ALA A O 1
ATOM 605 N N . PRO A 1 81 ? 12.270 -5.386 -7.880 1.00 70.31 81 PRO A N 1
ATOM 606 C CA . PRO A 1 81 ? 13.553 -5.713 -8.490 1.00 70.31 81 PRO A CA 1
ATOM 607 C C . PRO A 1 81 ? 13.481 -6.802 -9.571 1.00 70.31 81 PRO A C 1
ATOM 609 O O . PRO A 1 81 ? 14.245 -6.746 -10.534 1.00 70.31 81 PRO A O 1
ATOM 612 N N . TRP A 1 82 ? 12.556 -7.757 -9.449 1.00 67.12 82 TRP A N 1
ATOM 613 C CA . TRP A 1 82 ? 12.466 -8.951 -10.301 1.00 67.12 82 TRP A CA 1
ATOM 614 C C . TRP A 1 82 ? 11.666 -8.733 -11.591 1.00 67.12 82 TRP A C 1
ATOM 616 O O . TRP A 1 82 ? 11.733 -9.561 -12.495 1.00 67.12 82 TRP A O 1
ATOM 626 N N . GLY A 1 83 ? 10.959 -7.605 -11.723 1.00 58.28 83 GLY A N 1
ATOM 627 C CA . GLY A 1 83 ? 10.198 -7.253 -12.932 1.00 58.28 83 GLY A CA 1
ATOM 628 C C . GLY A 1 83 ? 11.047 -7.012 -14.190 1.00 58.28 83 GLY A C 1
ATOM 629 O O . GLY A 1 83 ? 10.493 -6.882 -15.274 1.00 58.28 83 GLY A O 1
ATOM 630 N N . LEU A 1 84 ? 12.379 -6.983 -14.058 1.00 57.53 84 LEU A N 1
ATOM 631 C CA . LEU A 1 84 ? 13.338 -6.866 -15.163 1.00 57.53 84 LEU A CA 1
ATOM 632 C C . LEU A 1 84 ? 13.888 -8.216 -15.644 1.00 57.53 84 LEU A C 1
ATOM 634 O O . LEU A 1 84 ? 14.874 -8.224 -16.380 1.00 57.53 84 LEU A O 1
ATOM 638 N N . ALA A 1 85 ? 13.274 -9.348 -15.271 1.00 56.00 85 ALA A N 1
ATOM 639 C CA . ALA A 1 85 ? 13.523 -10.640 -15.916 1.00 56.00 85 ALA A CA 1
ATOM 640 C C . ALA A 1 85 ? 13.000 -10.606 -17.366 1.00 56.00 85 ALA A C 1
ATOM 642 O O . ALA A 1 85 ? 12.023 -11.252 -17.736 1.00 56.00 85 ALA A O 1
ATOM 643 N N . THR A 1 86 ? 13.624 -9.759 -18.173 1.00 52.47 86 THR A N 1
ATOM 644 C CA . THR A 1 86 ? 13.444 -9.679 -19.607 1.00 52.47 86 THR A CA 1
ATOM 645 C C . THR A 1 86 ? 14.063 -10.940 -20.188 1.00 52.47 86 THR A C 1
ATOM 647 O O . THR A 1 86 ? 15.194 -11.315 -19.875 1.00 52.47 86 THR A O 1
ATOM 650 N N . VAL A 1 87 ? 13.250 -11.650 -20.965 1.00 53.91 87 VAL A N 1
ATOM 651 C CA . VAL A 1 87 ? 13.676 -12.766 -21.807 1.00 53.91 87 VAL A CA 1
ATOM 652 C C . VAL A 1 87 ? 14.894 -12.293 -22.612 1.00 53.91 87 VAL A C 1
ATOM 654 O O . VAL A 1 87 ? 14.843 -11.172 -23.123 1.00 53.91 87 VAL A O 1
ATOM 657 N N . PRO A 1 88 ? 15.984 -13.080 -22.698 1.00 50.91 88 PRO A N 1
ATOM 658 C CA . PRO A 1 88 ? 17.159 -12.679 -23.462 1.00 50.91 88 PRO A CA 1
ATOM 659 C C . PRO A 1 88 ? 16.746 -12.334 -24.898 1.00 50.91 88 PRO A C 1
ATOM 661 O O . PRO A 1 88 ? 16.101 -13.145 -25.564 1.00 50.91 88 PRO A O 1
ATOM 664 N N . SER A 1 89 ? 17.073 -11.111 -25.322 1.00 56.16 89 SER A N 1
ATOM 665 C CA . SER A 1 89 ? 16.983 -10.646 -26.711 1.00 56.16 89 SER A CA 1
ATOM 666 C C . SER A 1 89 ? 18.090 -11.244 -27.561 1.00 56.16 89 SER A C 1
ATOM 668 O O . SER A 1 89 ? 19.237 -11.234 -27.053 1.00 56.16 89 SER A O 1
#

Foldseek 3Di:
DDDPPVVVVVVVVVVVLVVVLVVCCVPPNVLVSLLSVLVVLQVVLVCLVPDDPVVDPDPDDSVVSSVVSNVSSVVSNVCSVVPPPDDDD

pLDDT: mean 70.55, std 11.39, range [38.75, 86.75]

Secondary structure (DSSP, 8-state):
----TTHHHHHHHHHHHHHHHHHHHHHT-HHHHHHHHHHHHHHHHHHHHHS-GGG---SS-HHHHHHHHHHHHHHHHHHGGGGG-PPP-

Sequence (89 aa):
MMFPTWRKPTVIVVSLLAIAVAVVAWYVDVRTAVYVLAAGCLGAALLRAFARERDVLTARGRAFDVTVLLLLAIGLALLAPWGLATVPS